Protein AF-A0A0A9G7S0-F1 (afdb_monomer_lite)

pLDDT: mean 84.04, std 16.43, range [51.22, 98.56]

Structure (mmCIF, N/CA/C/O backbone):
data_AF-A0A0A9G7S0-F1
#
_entry.id   AF-A0A0A9G7S0-F1
#
loop_
_atom_site.group_PDB
_atom_site.id
_atom_site.type_symbol
_atom_site.label_atom_id
_atom_site.label_alt_id
_atom_site.label_comp_id
_atom_site.label_asym_id
_atom_site.label_entity_id
_atom_site.label_seq_id
_atom_site.pdbx_PDB_ins_code
_atom_site.Cartn_x
_atom_site.Cartn_y
_atom_site.Cartn_z
_atom_site.occupancy
_atom_site.B_iso_or_equiv
_atom_site.auth_seq_id
_atom_site.auth_comp_id
_atom_site.auth_asym_id
_atom_site.auth_atom_id
_atom_site.pdbx_PDB_model_num
ATOM 1 N N . MET A 1 1 ? 6.801 -1.547 11.519 1.00 53.81 1 MET A N 1
ATOM 2 C CA . MET A 1 1 ? 5.421 -1.023 11.377 1.00 53.81 1 MET A CA 1
ATOM 3 C C . MET A 1 1 ? 5.096 0.059 12.398 1.00 53.81 1 MET A C 1
ATOM 5 O O . MET A 1 1 ? 4.641 1.121 11.995 1.00 53.81 1 MET A O 1
ATOM 9 N N . ASP A 1 2 ? 5.410 -0.153 13.678 1.00 58.47 2 ASP A N 1
ATOM 10 C CA . ASP A 1 2 ? 5.124 0.771 14.791 1.00 58.47 2 ASP A CA 1
ATOM 11 C C . ASP A 1 2 ? 5.448 2.256 14.506 1.00 58.47 2 ASP A C 1
ATOM 13 O O . ASP A 1 2 ? 4.591 3.129 14.594 1.00 58.47 2 ASP A O 1
ATOM 17 N N . LYS A 1 3 ? 6.657 2.547 14.015 1.00 61.75 3 LYS A N 1
ATOM 18 C CA . LYS A 1 3 ? 7.105 3.916 13.695 1.00 61.75 3 LYS A CA 1
ATOM 19 C C . LYS A 1 3 ? 6.312 4.617 12.578 1.00 61.75 3 LYS A C 1
ATOM 21 O O . LYS A 1 3 ? 6.195 5.836 12.594 1.00 61.75 3 LYS A O 1
ATOM 26 N N . TYR A 1 4 ? 5.800 3.866 11.606 1.00 60.00 4 TYR A N 1
ATOM 27 C CA . TYR A 1 4 ? 5.177 4.415 10.391 1.00 60.00 4 TYR A CA 1
ATOM 28 C C . TYR A 1 4 ? 3.649 4.326 10.401 1.00 60.00 4 TYR A C 1
ATOM 30 O O . TYR A 1 4 ? 2.998 5.001 9.611 1.00 60.00 4 TYR A O 1
ATOM 38 N N . ILE A 1 5 ? 3.086 3.506 11.290 1.00 63.53 5 ILE A N 1
ATOM 39 C CA . ILE A 1 5 ? 1.642 3.281 11.410 1.00 63.53 5 ILE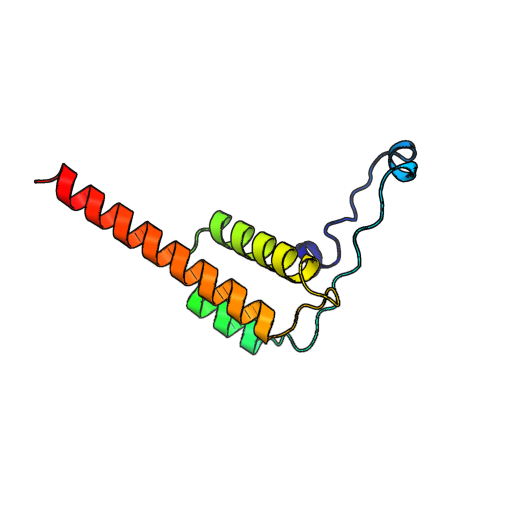 A CA 1
ATOM 40 C C . ILE A 1 5 ? 1.135 3.781 12.764 1.00 63.53 5 ILE A C 1
ATOM 42 O O . ILE A 1 5 ? 0.176 4.539 12.814 1.00 63.53 5 ILE A O 1
ATOM 46 N N . VAL A 1 6 ? 1.807 3.414 13.858 1.00 67.44 6 VAL A N 1
ATOM 47 C CA . VAL A 1 6 ? 1.336 3.688 15.226 1.00 67.44 6 VAL A CA 1
ATOM 48 C C . VAL A 1 6 ? 1.799 5.062 15.719 1.00 67.44 6 VAL A C 1
ATOM 50 O O . VAL A 1 6 ? 1.036 5.778 16.357 1.00 67.44 6 VAL A O 1
ATOM 53 N N . LYS A 1 7 ? 3.029 5.468 15.385 1.00 63.59 7 LYS A N 1
ATOM 54 C CA . LYS A 1 7 ? 3.662 6.709 15.880 1.00 63.59 7 LYS A CA 1
ATOM 55 C C . LYS A 1 7 ? 3.825 7.811 14.834 1.00 63.59 7 LYS A C 1
ATOM 57 O O . LYS A 1 7 ? 4.529 8.788 15.074 1.00 63.59 7 LYS A O 1
ATOM 62 N N . ALA A 1 8 ? 3.174 7.697 13.677 1.00 63.38 8 ALA A N 1
ATOM 63 C CA . ALA A 1 8 ? 3.338 8.664 12.586 1.00 63.38 8 ALA A CA 1
ATOM 64 C C . ALA A 1 8 ? 2.921 10.109 12.957 1.00 63.38 8 ALA A C 1
ATOM 66 O O . ALA A 1 8 ? 3.353 11.052 12.296 1.00 63.38 8 ALA A O 1
ATOM 67 N N . GLY A 1 9 ? 2.127 10.294 14.020 1.00 55.66 9 GLY A N 1
ATOM 68 C CA . GLY A 1 9 ? 1.705 11.602 14.537 1.00 55.66 9 GLY A CA 1
ATOM 69 C C . GLY A 1 9 ? 2.526 12.155 15.709 1.00 55.66 9 GLY A C 1
ATOM 70 O O . GLY A 1 9 ? 2.244 13.261 16.163 1.00 55.66 9 GLY A O 1
ATOM 71 N N . ASP A 1 10 ? 3.525 11.427 16.210 1.00 59.81 10 ASP A N 1
ATOM 72 C CA . ASP A 1 10 ? 4.197 11.737 17.481 1.00 59.81 10 ASP A CA 1
ATOM 73 C C . ASP A 1 10 ? 5.446 12.620 17.285 1.00 59.81 10 ASP A C 1
ATOM 75 O O . ASP A 1 10 ? 6.566 12.285 17.677 1.00 59.81 10 ASP A O 1
ATOM 79 N N . LYS A 1 11 ? 5.278 13.749 16.583 1.00 57.31 11 LYS A N 1
ATOM 80 C CA . LYS A 1 11 ? 6.325 14.773 16.463 1.00 57.31 11 LYS A CA 1
ATOM 81 C C . LYS A 1 11 ? 6.070 15.914 17.442 1.00 57.31 11 LYS A C 1
ATOM 83 O O . LYS A 1 11 ? 4.975 16.464 17.524 1.00 57.31 11 LYS A O 1
ATOM 88 N N . HIS A 1 12 ? 7.135 16.286 18.145 1.00 58.19 12 HIS A N 1
ATOM 89 C CA . HIS A 1 12 ? 7.227 17.405 19.076 1.00 58.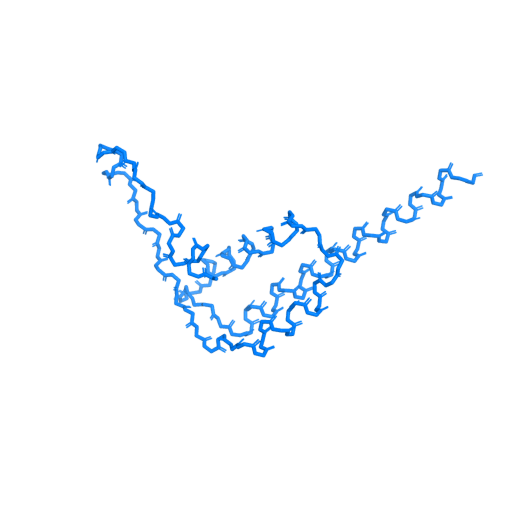19 12 HIS A CA 1
ATOM 90 C C . HIS A 1 12 ? 6.996 18.750 18.353 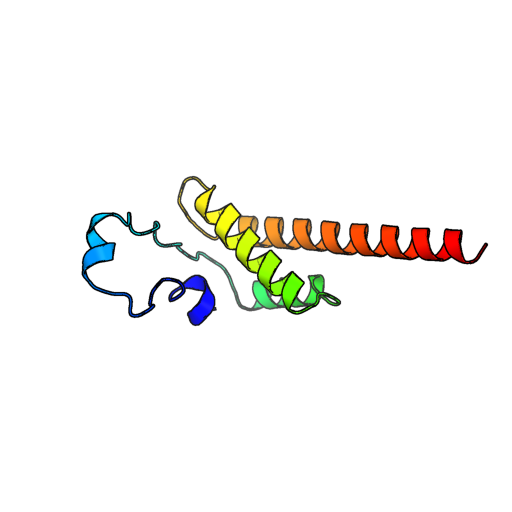1.00 58.19 12 HIS A C 1
ATOM 92 O O . HIS A 1 12 ? 7.941 19.426 17.948 1.00 58.19 12 HIS A O 1
ATOM 98 N N . GLU A 1 13 ? 5.731 19.131 18.160 1.00 53.84 13 GLU A N 1
ATOM 99 C CA . GLU A 1 13 ? 5.334 20.419 17.579 1.00 53.84 13 GLU A CA 1
ATOM 100 C C . GLU A 1 13 ? 4.719 21.368 18.622 1.00 53.84 13 GLU A C 1
ATOM 102 O O . GLU A 1 13 ? 4.082 20.964 19.606 1.00 53.84 13 GLU A O 1
ATOM 107 N N . LYS A 1 14 ? 4.968 22.664 18.389 1.00 59.91 14 LYS A N 1
ATOM 108 C CA . LYS A 1 14 ? 4.705 23.798 19.283 1.00 59.91 14 LYS A CA 1
ATOM 109 C C . LYS A 1 14 ? 3.230 23.852 19.721 1.00 59.91 14 LYS A C 1
ATOM 111 O O . LYS A 1 14 ? 2.318 23.756 18.906 1.00 59.91 14 LYS A O 1
ATOM 116 N N . SER A 1 15 ? 3.028 24.056 21.026 1.00 60.47 15 SER A N 1
ATOM 117 C CA . SER A 1 15 ? 1.767 23.912 21.781 1.00 60.47 15 SER A CA 1
ATOM 118 C C . SER A 1 15 ? 0.535 24.633 21.198 1.00 60.47 15 SER A C 1
ATOM 120 O O . SER A 1 15 ? -0.582 24.143 21.324 1.00 60.47 15 SER A O 1
ATOM 122 N N . TRP A 1 16 ? 0.715 25.759 20.506 1.00 66.12 16 TRP A N 1
ATOM 123 C CA . TRP A 1 16 ? -0.384 26.602 20.015 1.00 66.12 16 TRP A CA 1
ATOM 124 C C . TRP A 1 16 ? -1.079 26.076 18.743 1.00 66.12 16 TRP A C 1
ATOM 126 O O . TRP A 1 16 ? -2.244 26.380 18.513 1.00 66.12 16 TRP A O 1
ATOM 136 N N . LEU A 1 17 ? -0.421 25.215 17.955 1.00 60.53 17 LEU A N 1
ATOM 137 C CA . LEU A 1 17 ? -1.022 24.566 16.774 1.00 60.53 17 LEU A CA 1
ATOM 138 C C . LEU A 1 17 ? -1.967 23.401 17.138 1.00 60.53 17 LEU A C 1
ATOM 140 O O . LEU A 1 17 ? -2.575 22.795 16.254 1.00 60.53 17 LEU A O 1
ATOM 144 N N . ARG A 1 18 ? -2.099 23.059 18.430 1.00 57.84 18 ARG A N 1
ATOM 145 C CA . ARG A 1 18 ? -2.925 21.935 18.911 1.00 57.84 18 ARG A CA 1
ATOM 146 C C . ARG A 1 18 ? -4.426 22.233 18.936 1.00 57.84 18 ARG A C 1
ATOM 148 O O . ARG A 1 18 ? -5.203 21.287 18.966 1.00 57.84 18 ARG A O 1
ATOM 155 N N . LEU A 1 19 ? -4.839 23.504 18.895 1.00 60.03 19 LEU A N 1
ATOM 156 C CA . LEU A 1 19 ? -6.256 23.886 19.000 1.00 60.03 19 LEU A CA 1
ATOM 157 C C . LEU A 1 19 ? -7.065 23.667 17.706 1.00 60.03 19 LEU A C 1
ATOM 159 O O . LEU A 1 19 ? -8.286 23.614 17.761 1.00 60.03 19 LEU A O 1
ATOM 163 N N . PHE A 1 20 ? -6.397 23.502 16.558 1.00 59.16 20 PHE A N 1
ATOM 164 C CA . PHE A 1 20 ? -7.039 23.358 15.240 1.00 59.16 20 PHE A CA 1
ATOM 165 C C . PHE A 1 20 ? -6.827 21.983 14.586 1.00 59.16 20 PHE A C 1
ATOM 167 O O . PHE A 1 20 ? -7.180 21.790 13.425 1.00 59.16 20 PHE A O 1
ATOM 174 N N . ARG A 1 21 ? -6.246 21.004 15.295 1.00 54.91 21 ARG A N 1
ATOM 175 C CA . ARG A 1 21 ? -5.986 19.667 14.734 1.00 54.91 21 ARG A CA 1
ATOM 176 C C . ARG A 1 21 ? -6.948 18.648 15.319 1.00 54.91 21 ARG A C 1
ATOM 178 O O . ARG A 1 21 ? -6.760 18.167 16.435 1.00 54.91 21 ARG A O 1
ATOM 185 N N . HIS A 1 22 ? -7.942 18.277 14.518 1.00 59.88 22 HIS A N 1
ATOM 186 C CA . HIS A 1 22 ? -8.684 17.042 14.725 1.00 59.88 22 HIS A CA 1
ATOM 187 C C . HIS A 1 22 ? -7.663 15.895 14.748 1.00 59.88 22 HIS A C 1
ATOM 189 O O . HIS A 1 22 ? -6.897 15.726 13.795 1.00 59.88 22 HIS A O 1
ATOM 195 N N . LYS A 1 23 ? -7.573 15.154 15.858 1.00 61.12 23 LYS A N 1
ATOM 196 C CA . LYS A 1 23 ? -6.704 13.973 15.908 1.00 61.12 23 LYS A CA 1
ATOM 197 C C . LYS A 1 23 ? -7.217 12.995 14.842 1.00 61.12 23 LYS A C 1
ATOM 199 O O . LYS A 1 23 ? -8.420 12.721 14.850 1.00 61.12 23 LYS A O 1
ATOM 204 N N . PRO A 1 24 ? -6.368 12.514 13.916 1.00 67.62 24 PRO A N 1
ATOM 205 C CA . PRO A 1 24 ? -6.805 11.509 12.958 1.00 67.62 24 PRO A CA 1
ATOM 206 C C . PRO A 1 24 ? -7.275 10.270 13.725 1.00 67.62 24 PRO A C 1
ATOM 208 O O . PRO A 1 24 ? -6.690 9.922 14.756 1.00 67.62 24 PRO A O 1
ATOM 211 N N . GLN A 1 25 ? -8.359 9.649 13.254 1.00 77.69 25 GLN A N 1
ATOM 212 C CA . GLN A 1 25 ? -8.899 8.440 13.870 1.00 77.69 25 GLN A CA 1
ATOM 213 C C . GLN A 1 25 ? -7.802 7.374 13.938 1.00 77.69 25 GLN A C 1
ATOM 215 O O . GLN A 1 25 ? -7.030 7.191 12.998 1.00 77.69 25 GLN A O 1
ATOM 220 N N . LYS A 1 26 ? -7.676 6.705 15.083 1.00 84.69 26 LYS A N 1
ATOM 221 C CA . LYS A 1 26 ? -6.653 5.677 15.253 1.00 84.69 26 LYS A CA 1
ATOM 222 C C . LYS A 1 26 ? -6.973 4.509 14.317 1.00 84.69 26 LYS A C 1
ATOM 224 O O . LYS A 1 26 ? -8.080 3.989 14.362 1.00 84.69 26 LYS A O 1
ATOM 229 N N . ILE A 1 27 ? -5.994 4.101 13.513 1.00 88.12 27 ILE A N 1
ATOM 230 C CA . ILE A 1 27 ? -6.102 2.900 12.681 1.00 88.12 27 ILE A CA 1
ATOM 231 C C . ILE A 1 27 ? -6.034 1.669 13.583 1.00 88.12 27 ILE A C 1
ATOM 233 O O . ILE A 1 27 ? -5.052 1.482 14.311 1.00 88.12 27 ILE A O 1
ATOM 237 N N . GLU A 1 28 ? -7.049 0.817 13.505 1.00 90.25 28 GLU A N 1
ATOM 238 C CA . GLU A 1 28 ? -7.024 -0.500 14.133 1.00 90.25 28 GLU A CA 1
ATOM 239 C C . GLU A 1 28 ? -6.485 -1.536 13.150 1.00 90.25 28 GLU A C 1
ATOM 241 O O . GLU A 1 28 ? -6.980 -1.671 12.035 1.00 90.25 28 GLU A O 1
ATOM 246 N N . VAL A 1 29 ? -5.454 -2.282 13.546 1.00 91.12 29 VAL A N 1
ATOM 247 C CA . VAL A 1 29 ? -4.897 -3.361 12.722 1.00 91.12 29 VAL A CA 1
ATOM 248 C C . VAL A 1 29 ? -5.486 -4.680 13.196 1.00 91.12 29 VAL A C 1
ATOM 250 O O . VAL A 1 29 ? -5.266 -5.069 14.343 1.00 91.12 29 VAL A O 1
ATOM 253 N N . LYS A 1 30 ? -6.214 -5.380 12.322 1.00 92.06 30 LYS A N 1
ATOM 254 C CA . LYS A 1 30 ? -6.886 -6.640 12.659 1.00 92.06 30 LYS A CA 1
ATOM 255 C C . LYS A 1 30 ? -6.426 -7.756 11.735 1.00 92.06 30 LYS A C 1
ATOM 257 O O . LYS A 1 30 ? -6.531 -7.651 10.521 1.00 92.06 30 LYS A O 1
ATOM 262 N N . GLY A 1 31 ? -5.914 -8.841 12.315 1.00 87.75 31 GLY A N 1
ATOM 263 C CA . GLY A 1 31 ? -5.589 -10.068 11.576 1.00 87.75 31 GLY A CA 1
ATOM 264 C C . GLY A 1 31 ? -4.427 -9.965 10.580 1.00 87.75 31 GLY A C 1
ATOM 265 O O . GLY A 1 31 ? -4.234 -10.890 9.796 1.00 87.75 31 GLY A O 1
ATOM 266 N N . VAL A 1 32 ? -3.649 -8.878 10.583 1.00 92.31 32 VAL A N 1
ATOM 267 C CA . VAL A 1 32 ? -2.428 -8.765 9.770 1.00 92.31 32 VAL A CA 1
ATOM 268 C C . VAL A 1 32 ? -1.334 -9.617 10.412 1.00 92.31 32 VAL A C 1
ATOM 270 O O . VAL A 1 32 ? -0.837 -9.284 11.486 1.00 92.31 32 VAL A O 1
ATOM 273 N N . THR A 1 33 ? -0.987 -10.729 9.765 1.00 95.31 33 THR A N 1
ATOM 274 C CA . THR A 1 33 ? 0.013 -11.695 10.243 1.00 95.31 33 THR A CA 1
ATOM 275 C C . THR A 1 33 ? 1.370 -11.502 9.566 1.00 95.31 33 THR A C 1
ATOM 277 O O . THR A 1 33 ? 1.472 -10.890 8.503 1.00 95.31 33 THR A O 1
ATOM 280 N N . GLU A 1 34 ? 2.423 -12.079 10.146 1.00 95.12 34 GLU A N 1
ATOM 281 C CA . GLU A 1 34 ? 3.757 -12.109 9.528 1.00 95.12 34 GLU A CA 1
ATOM 282 C C . GLU A 1 34 ? 3.751 -12.790 8.152 1.00 95.12 34 GLU A C 1
ATOM 284 O O . GLU A 1 34 ? 4.412 -12.323 7.227 1.00 95.12 34 GLU A O 1
ATOM 289 N N . ASP A 1 35 ? 2.957 -13.848 7.977 1.00 97.19 35 ASP A N 1
ATOM 290 C CA . ASP A 1 35 ? 2.837 -14.534 6.687 1.00 97.19 35 ASP A CA 1
ATOM 291 C C . ASP A 1 35 ? 2.216 -13.635 5.617 1.00 97.19 35 ASP A C 1
ATOM 293 O O . ASP A 1 35 ? 2.675 -13.624 4.476 1.00 97.19 35 ASP A O 1
ATOM 297 N N . LEU A 1 36 ? 1.232 -12.813 5.991 1.00 96.50 36 LEU A N 1
ATOM 298 C CA . LEU A 1 36 ? 0.648 -11.822 5.092 1.00 96.50 36 LEU A CA 1
ATOM 299 C C . LEU A 1 36 ? 1.674 -10.752 4.685 1.00 96.50 36 LEU A C 1
ATOM 301 O O . LEU A 1 36 ? 1.714 -10.324 3.531 1.00 96.50 36 LEU A O 1
ATOM 305 N N . ILE A 1 37 ? 2.530 -10.329 5.618 1.00 96.62 37 ILE A N 1
ATOM 306 C CA . ILE A 1 37 ? 3.611 -9.377 5.333 1.00 96.62 37 ILE A CA 1
ATOM 307 C C . ILE A 1 37 ? 4.644 -10.008 4.390 1.00 96.62 37 ILE A C 1
ATOM 309 O O . ILE A 1 37 ? 5.090 -9.353 3.447 1.00 96.62 37 ILE A O 1
ATOM 313 N N . ARG A 1 38 ? 5.000 -11.282 4.599 1.00 97.88 38 ARG A N 1
ATOM 314 C CA . ARG A 1 38 ? 5.906 -12.033 3.712 1.00 97.88 38 ARG A CA 1
ATOM 315 C C . ARG A 1 38 ? 5.321 -12.212 2.312 1.00 97.88 38 ARG A C 1
ATOM 317 O O . ARG A 1 38 ? 6.046 -12.021 1.337 1.00 97.88 38 ARG A O 1
ATOM 324 N N . GLU A 1 39 ? 4.026 -12.512 2.207 1.00 97.81 39 GLU A N 1
ATOM 325 C CA . GLU A 1 39 ? 3.295 -12.580 0.933 1.00 97.81 39 GLU A CA 1
ATOM 326 C C . GLU A 1 39 ? 3.413 -11.251 0.169 1.00 97.81 39 GLU A C 1
ATOM 328 O O . GLU A 1 39 ? 3.818 -11.229 -0.995 1.00 97.81 39 GLU A O 1
ATOM 333 N N . ALA A 1 40 ? 3.132 -10.129 0.839 1.00 97.75 40 ALA A N 1
ATOM 334 C CA . ALA A 1 40 ? 3.247 -8.806 0.236 1.00 97.75 40 ALA A CA 1
ATOM 335 C C . ALA A 1 40 ? 4.689 -8.485 -0.184 1.00 97.75 40 ALA A C 1
ATOM 337 O O . ALA A 1 40 ? 4.906 -8.006 -1.294 1.00 97.75 40 ALA A O 1
ATOM 338 N N . ALA A 1 41 ? 5.679 -8.809 0.653 1.00 97.75 41 ALA A N 1
ATOM 339 C CA . ALA A 1 41 ? 7.088 -8.590 0.335 1.00 97.75 41 ALA A CA 1
ATOM 340 C C . ALA A 1 41 ? 7.537 -9.368 -0.914 1.00 97.75 41 ALA A C 1
ATOM 342 O O . ALA A 1 41 ? 8.289 -8.835 -1.73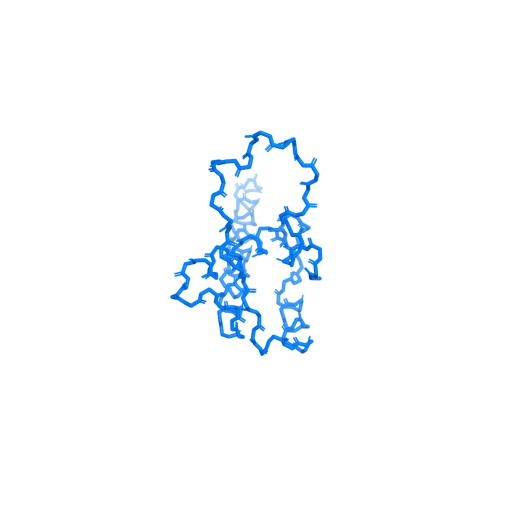4 1.00 97.75 41 ALA A O 1
ATOM 343 N N . ALA A 1 42 ? 7.055 -10.603 -1.090 1.00 98.19 42 ALA A N 1
ATOM 344 C CA . ALA A 1 42 ? 7.298 -11.388 -2.297 1.00 98.19 42 ALA A CA 1
ATOM 345 C C . ALA A 1 42 ? 6.652 -10.748 -3.540 1.00 98.19 42 ALA A C 1
ATOM 347 O O . ALA A 1 42 ? 7.295 -10.652 -4.586 1.00 98.19 42 ALA A O 1
ATOM 348 N N . LYS A 1 43 ? 5.414 -10.249 -3.429 1.00 97.94 43 LYS A N 1
ATOM 349 C CA . LYS A 1 43 ? 4.704 -9.590 -4.541 1.00 97.94 43 LYS A CA 1
ATOM 350 C C . LYS A 1 43 ? 5.335 -8.257 -4.956 1.00 97.94 43 LYS A C 1
ATOM 352 O O . LYS A 1 43 ? 5.291 -7.897 -6.130 1.00 97.94 43 LYS A O 1
ATOM 357 N N . THR A 1 44 ? 5.938 -7.528 -4.018 1.00 97.75 44 THR A N 1
ATOM 358 C CA . THR A 1 44 ? 6.556 -6.214 -4.266 1.00 97.75 44 THR A CA 1
ATOM 359 C C . THR A 1 44 ? 8.035 -6.290 -4.659 1.00 97.75 44 THR A C 1
ATOM 361 O O . THR A 1 44 ? 8.740 -5.282 -4.603 1.00 97.75 44 THR A O 1
ATOM 364 N N . GLN A 1 45 ? 8.546 -7.464 -5.040 1.00 96.19 45 GLN A N 1
ATOM 365 C CA . GLN A 1 45 ? 9.912 -7.585 -5.557 1.00 96.19 45 GLN A CA 1
ATOM 366 C C . GLN A 1 45 ? 10.123 -6.665 -6.771 1.00 96.19 45 GLN A C 1
ATOM 368 O O . GLN A 1 45 ? 9.296 -6.601 -7.679 1.00 96.19 45 GLN A O 1
ATOM 373 N N . GLY A 1 46 ? 11.237 -5.928 -6.773 1.00 95.06 46 GLY A N 1
ATOM 374 C CA . GLY A 1 46 ? 11.534 -4.911 -7.789 1.00 95.06 46 GLY A CA 1
ATOM 375 C C . GLY A 1 46 ? 10.990 -3.509 -7.488 1.00 95.06 46 GLY A C 1
ATOM 376 O O . GLY A 1 46 ? 11.285 -2.580 -8.237 1.00 95.06 46 GLY A O 1
ATOM 377 N N . PHE A 1 47 ? 10.252 -3.315 -6.390 1.00 97.81 47 PHE A N 1
ATOM 378 C CA . PHE A 1 47 ? 9.877 -1.977 -5.937 1.00 97.81 47 PHE A CA 1
ATOM 379 C C . PHE A 1 47 ? 11.094 -1.237 -5.368 1.00 97.81 47 PHE A C 1
ATOM 381 O O . PHE A 1 47 ? 11.848 -1.762 -4.551 1.00 97.81 47 PHE A O 1
ATOM 388 N N . SER A 1 48 ? 11.235 0.035 -5.726 1.00 95.81 48 SER A N 1
ATOM 389 C CA . SER A 1 48 ? 12.129 0.970 -5.047 1.00 95.81 48 SER A CA 1
ATOM 390 C C . SER A 1 48 ? 11.600 1.351 -3.659 1.00 95.81 48 SER A C 1
ATOM 392 O O . SER A 1 48 ? 10.400 1.291 -3.380 1.00 95.81 48 SER A O 1
ATOM 394 N N . GLY A 1 49 ? 12.475 1.877 -2.796 1.00 95.75 49 GLY A N 1
ATOM 395 C CA . GLY A 1 49 ? 12.061 2.394 -1.484 1.00 95.75 49 GLY A CA 1
ATOM 396 C C . GLY A 1 49 ? 10.974 3.479 -1.566 1.00 95.75 49 GLY A C 1
ATOM 397 O O . GLY A 1 49 ? 10.105 3.558 -0.699 1.00 95.75 49 GLY A O 1
ATOM 398 N N . ARG A 1 50 ? 10.958 4.280 -2.643 1.00 95.69 50 ARG A N 1
ATOM 399 C CA . ARG A 1 50 ? 9.895 5.272 -2.887 1.00 95.69 50 ARG A CA 1
ATOM 400 C C . ARG A 1 50 ? 8.557 4.609 -3.207 1.00 95.69 50 ARG A C 1
ATOM 402 O O . ARG A 1 50 ? 7.518 5.123 -2.806 1.00 95.69 50 ARG A O 1
ATOM 409 N N . GLU A 1 51 ? 8.565 3.491 -3.921 1.00 96.56 51 GLU A N 1
ATOM 410 C CA . GLU A 1 51 ? 7.349 2.735 -4.230 1.00 96.56 51 GLU A CA 1
ATOM 411 C C . GLU A 1 51 ? 6.800 2.029 -2.994 1.00 96.56 51 GLU A C 1
ATOM 413 O O . GLU A 1 51 ? 5.595 2.076 -2.774 1.00 96.56 51 GLU A O 1
ATOM 418 N N . ILE A 1 52 ? 7.667 1.499 -2.128 1.00 97.81 52 ILE A N 1
ATOM 419 C CA . ILE A 1 52 ? 7.253 0.982 -0.817 1.00 97.81 52 ILE A CA 1
ATOM 420 C C . ILE A 1 52 ? 6.622 2.092 0.039 1.00 97.81 52 ILE A C 1
ATOM 422 O O . ILE A 1 52 ? 5.572 1.887 0.646 1.00 97.81 52 ILE A O 1
ATOM 426 N N . ALA A 1 53 ? 7.194 3.301 0.050 1.00 96.56 53 ALA A N 1
ATOM 427 C CA . ALA A 1 53 ? 6.595 4.430 0.765 1.00 96.56 53 ALA A CA 1
ATOM 428 C C . ALA A 1 53 ? 5.212 4.814 0.202 1.00 96.56 53 ALA A C 1
ATOM 430 O O . ALA A 1 53 ? 4.278 5.052 0.968 1.00 96.56 53 ALA A O 1
ATOM 431 N N . LYS A 1 54 ? 5.059 4.830 -1.130 1.00 97.25 54 LYS A N 1
ATOM 432 C CA . LYS A 1 54 ? 3.765 5.079 -1.789 1.00 97.25 54 LYS A CA 1
ATOM 433 C C . LYS A 1 54 ? 2.745 3.981 -1.492 1.00 97.25 54 LYS A C 1
ATOM 435 O O . LYS A 1 54 ? 1.586 4.304 -1.262 1.00 97.25 54 LYS A O 1
ATOM 440 N N . LEU A 1 55 ? 3.168 2.718 -1.455 1.00 98.06 55 LEU A N 1
ATOM 441 C CA . LEU A 1 55 ? 2.323 1.600 -1.044 1.00 98.06 55 LEU A CA 1
ATOM 442 C C . LEU A 1 55 ? 1.772 1.831 0.367 1.00 98.06 55 LEU A C 1
ATOM 444 O O . LEU A 1 55 ? 0.561 1.786 0.558 1.00 98.06 55 LEU A O 1
ATOM 448 N N . MET A 1 56 ? 2.630 2.162 1.336 1.00 97.25 56 MET A N 1
ATOM 449 C CA . MET A 1 56 ? 2.189 2.405 2.715 1.00 97.25 56 MET A CA 1
ATOM 450 C C . MET A 1 56 ? 1.248 3.608 2.840 1.00 97.25 56 MET A C 1
ATOM 452 O O . MET A 1 56 ? 0.285 3.549 3.603 1.00 97.25 56 MET A O 1
ATOM 456 N N . ALA A 1 57 ? 1.483 4.675 2.070 1.00 96.38 57 ALA A N 1
ATOM 457 C CA . ALA A 1 57 ? 0.564 5.809 2.008 1.00 96.38 57 ALA A CA 1
ATOM 458 C C . ALA A 1 57 ? -0.807 5.401 1.438 1.00 96.38 57 ALA A C 1
ATOM 460 O O . ALA A 1 57 ? -1.839 5.824 1.953 1.00 96.38 57 ALA A O 1
ATOM 461 N N . SER A 1 58 ? -0.836 4.536 0.420 1.00 97.56 58 SER A N 1
ATOM 462 C CA . SER A 1 58 ? -2.086 3.989 -0.118 1.00 97.56 58 SER A CA 1
ATOM 463 C C . SER A 1 58 ? -2.804 3.065 0.861 1.00 97.56 58 SER A C 1
ATOM 465 O O . SER A 1 58 ? -4.025 3.124 0.928 1.00 97.56 58 SER A O 1
ATOM 467 N N . VAL A 1 59 ? -2.081 2.285 1.673 1.00 97.38 59 VAL A N 1
ATOM 468 C CA . VAL A 1 59 ? -2.691 1.492 2.755 1.00 97.38 59 VAL A CA 1
ATOM 469 C C . VAL A 1 59 ? -3.375 2.415 3.762 1.00 97.38 59 VAL A C 1
ATOM 471 O O . VAL A 1 59 ? -4.531 2.195 4.106 1.00 97.38 59 VAL A O 1
ATOM 474 N N . GLN A 1 60 ? -2.705 3.488 4.195 1.00 95.62 60 GLN A N 1
ATOM 475 C CA . GLN A 1 60 ? -3.310 4.472 5.100 1.00 95.62 60 GLN A CA 1
ATOM 476 C C . GLN A 1 60 ? -4.547 5.133 4.483 1.00 95.62 60 GLN A C 1
ATOM 478 O O . GLN A 1 60 ? -5.571 5.242 5.152 1.00 95.62 60 GLN A O 1
ATOM 483 N N . ALA A 1 61 ? -4.473 5.538 3.213 1.00 95.12 61 ALA A N 1
ATOM 484 C CA . ALA A 1 61 ? -5.602 6.140 2.511 1.00 95.12 61 ALA A CA 1
ATOM 485 C C . ALA A 1 61 ? -6.802 5.184 2.418 1.00 95.12 61 ALA A C 1
ATOM 487 O O . ALA A 1 61 ? -7.928 5.597 2.683 1.00 95.12 61 ALA A O 1
ATOM 488 N N . ALA A 1 62 ? -6.562 3.907 2.109 1.00 95.81 62 ALA A N 1
ATOM 489 C CA . ALA A 1 62 ? -7.606 2.890 2.042 1.00 95.81 62 ALA A CA 1
ATOM 490 C C . ALA A 1 62 ? -8.273 2.662 3.406 1.00 95.81 62 ALA A C 1
ATOM 492 O O . ALA A 1 62 ? -9.494 2.569 3.489 1.00 95.81 62 ALA A O 1
ATOM 493 N N . VAL A 1 63 ? -7.489 2.640 4.489 1.00 95.19 63 VAL A N 1
ATOM 494 C CA . VAL A 1 63 ? -8.028 2.498 5.847 1.00 95.19 63 VAL A CA 1
ATOM 495 C C . VAL A 1 63 ? -8.889 3.697 6.233 1.00 95.19 63 VAL A C 1
ATOM 497 O O . VAL A 1 63 ? -10.008 3.501 6.693 1.00 95.19 63 VAL A O 1
ATOM 500 N N . TYR A 1 64 ? -8.421 4.929 6.018 1.00 93.25 64 TYR A N 1
ATOM 501 C CA . TYR A 1 64 ? -9.220 6.123 6.331 1.00 93.25 64 TYR A CA 1
ATOM 502 C C . TYR A 1 64 ? -10.455 6.280 5.436 1.00 93.25 64 TYR A C 1
ATOM 504 O O . TYR A 1 64 ? -11.411 6.937 5.835 1.00 93.25 64 TYR A O 1
ATOM 512 N N . GLY A 1 65 ? -10.442 5.691 4.237 1.00 90.56 65 GLY A N 1
ATOM 513 C CA . GLY A 1 65 ? -11.615 5.601 3.368 1.00 90.56 65 GLY A CA 1
ATOM 514 C C . GLY A 1 65 ? -12.585 4.478 3.750 1.00 90.56 65 GLY A C 1
ATOM 515 O O . GLY A 1 65 ? -13.700 4.441 3.232 1.00 90.56 65 GLY A O 1
ATOM 516 N N . SER A 1 66 ? -12.184 3.560 4.634 1.00 90.06 66 SER A N 1
ATOM 517 C CA . SER A 1 66 ? -13.043 2.476 5.110 1.00 90.06 66 SER A CA 1
ATOM 518 C C . SER A 1 66 ? -13.997 2.959 6.202 1.00 90.06 66 SER A C 1
ATOM 520 O O . SER A 1 66 ? -13.700 3.896 6.943 1.00 90.06 66 SER A O 1
ATOM 522 N N . LYS A 1 67 ? -15.143 2.284 6.330 1.00 87.69 67 LYS A N 1
ATOM 523 C CA . LYS A 1 67 ? -16.196 2.643 7.290 1.00 87.69 67 LYS A CA 1
ATOM 524 C C . LYS A 1 67 ? -15.706 2.659 8.742 1.00 87.69 67 LYS A C 1
ATOM 526 O O . LYS A 1 67 ? -16.058 3.564 9.491 1.00 87.69 67 LYS A O 1
ATOM 531 N N . ASP A 1 68 ? -14.892 1.674 9.109 1.00 89.25 68 ASP A N 1
ATOM 532 C CA . ASP A 1 68 ? -14.534 1.410 10.505 1.00 89.25 68 ASP A CA 1
ATOM 533 C C . ASP A 1 68 ? -13.090 1.842 10.847 1.00 89.25 68 ASP A C 1
ATOM 535 O O . ASP A 1 68 ? -12.660 1.726 11.990 1.00 89.25 68 ASP A O 1
ATOM 539 N N . CYS A 1 69 ? -12.334 2.397 9.885 1.00 91.50 69 CYS A N 1
ATOM 540 C CA . CYS A 1 69 ? -10.902 2.716 10.035 1.00 91.50 69 CYS A CA 1
ATOM 541 C C . CYS A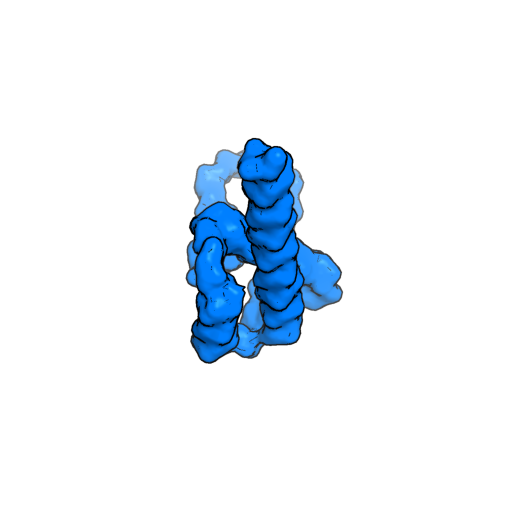 1 69 ? -10.047 1.506 10.461 1.00 91.50 69 CYS A C 1
ATOM 543 O O . CYS A 1 69 ? -9.113 1.615 11.265 1.00 91.50 69 CYS A O 1
ATOM 545 N N . GLU A 1 70 ? -10.338 0.349 9.865 1.00 93.56 70 GLU A N 1
ATOM 546 C CA . GLU A 1 70 ? -9.693 -0.922 10.184 1.00 93.56 70 GLU A CA 1
ATOM 547 C C . GLU A 1 70 ? -8.835 -1.425 9.022 1.00 93.56 70 GLU A C 1
ATOM 549 O O . GLU A 1 70 ? -9.291 -1.563 7.885 1.00 93.56 70 GLU A O 1
ATOM 554 N N . LEU A 1 71 ? -7.582 -1.768 9.317 1.00 95.75 71 LEU A N 1
ATOM 555 C CA . LEU A 1 71 ? -6.731 -2.511 8.400 1.00 95.75 71 LEU A CA 1
ATOM 556 C C . LEU A 1 71 ? -6.996 -4.005 8.571 1.00 95.75 71 LEU A C 1
ATOM 558 O O . LEU A 1 71 ? -6.421 -4.653 9.450 1.00 95.75 71 LEU A O 1
ATOM 562 N N . THR A 1 72 ? -7.857 -4.537 7.709 1.00 96.81 72 THR A N 1
ATOM 563 C CA . THR A 1 72 ? -8.113 -5.976 7.593 1.00 96.81 72 THR A CA 1
ATOM 564 C C . THR A 1 72 ? -7.138 -6.632 6.605 1.00 96.81 72 THR A C 1
ATOM 566 O O . THR A 1 72 ? -6.555 -5.946 5.756 1.00 96.81 72 THR A O 1
ATOM 569 N N . PRO A 1 73 ? -6.973 -7.969 6.636 1.00 97.38 73 PRO A N 1
ATOM 570 C CA . PRO A 1 73 ? -6.110 -8.671 5.686 1.00 97.38 73 PRO A CA 1
ATOM 571 C C . PRO A 1 73 ? -6.571 -8.504 4.238 1.00 97.38 73 PRO A C 1
ATOM 573 O O . PRO A 1 73 ? -5.742 -8.407 3.338 1.00 97.38 73 PRO A O 1
ATOM 576 N N . GLY A 1 74 ? -7.890 -8.451 4.020 1.00 97.31 74 GLY A N 1
ATOM 577 C CA . GLY A 1 74 ? -8.484 -8.233 2.702 1.00 97.31 74 GLY A CA 1
ATOM 578 C C . GLY A 1 74 ? -8.112 -6.866 2.137 1.00 97.31 74 GLY A C 1
ATOM 579 O O . GLY A 1 74 ? -7.547 -6.799 1.050 1.00 97.31 74 GLY A O 1
ATOM 580 N N . LEU A 1 75 ? -8.322 -5.801 2.920 1.00 97.38 75 LEU A N 1
ATOM 581 C CA . LEU A 1 75 ? -7.982 -4.436 2.512 1.00 97.38 75 LEU A CA 1
ATOM 582 C C . LEU A 1 75 ? -6.477 -4.283 2.246 1.00 97.38 75 LEU A C 1
ATOM 584 O O . LEU A 1 75 ? -6.068 -3.640 1.283 1.00 97.38 75 LEU A O 1
ATOM 588 N N . PHE A 1 76 ? -5.636 -4.909 3.076 1.00 98.06 76 PHE A N 1
ATOM 589 C CA . PHE A 1 76 ? -4.191 -4.903 2.857 1.00 98.06 76 PHE A CA 1
ATOM 590 C C . PHE A 1 76 ? -3.803 -5.591 1.540 1.00 98.06 76 PHE A C 1
ATOM 592 O O . PHE A 1 76 ? -3.038 -5.014 0.765 1.00 98.06 76 PHE A O 1
ATOM 599 N N . ARG A 1 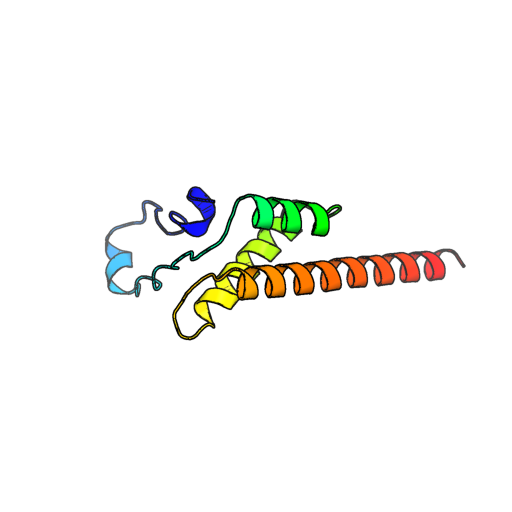77 ? -4.342 -6.789 1.260 1.00 98.31 77 ARG A N 1
ATOM 600 C CA . ARG A 1 77 ? -4.086 -7.507 -0.003 1.00 98.31 77 ARG A CA 1
ATOM 601 C C . ARG A 1 77 ? -4.537 -6.708 -1.214 1.00 98.31 77 ARG A C 1
ATOM 603 O O . ARG A 1 77 ? -3.767 -6.587 -2.156 1.00 98.31 77 ARG A O 1
ATOM 610 N N . GLU A 1 78 ? -5.732 -6.129 -1.161 1.00 98.19 78 GLU A N 1
ATOM 611 C CA . GLU A 1 78 ? -6.282 -5.328 -2.254 1.00 98.19 78 GLU A CA 1
ATOM 612 C C . GLU A 1 78 ? -5.344 -4.175 -2.632 1.00 98.19 78 GLU A C 1
ATOM 614 O O . GLU A 1 78 ? -4.985 -4.009 -3.799 1.00 98.19 78 GLU A O 1
ATOM 619 N N . VAL A 1 79 ? -4.867 -3.420 -1.638 1.00 98.31 79 VAL A N 1
ATOM 620 C CA . VAL A 1 79 ? -3.942 -2.307 -1.878 1.00 98.31 79 VAL A CA 1
ATOM 621 C C . VAL A 1 79 ? -2.595 -2.795 -2.423 1.00 98.31 79 VAL A C 1
ATOM 623 O O . VAL A 1 79 ? -2.035 -2.163 -3.323 1.00 98.31 79 VAL A O 1
ATOM 626 N N . VAL A 1 80 ? -2.063 -3.906 -1.898 1.00 98.50 80 VAL A N 1
ATOM 627 C CA . VAL A 1 80 ? -0.816 -4.512 -2.396 1.00 98.50 80 VAL A CA 1
ATOM 628 C C . VAL A 1 80 ? -0.970 -4.929 -3.855 1.00 98.50 80 VAL A C 1
ATOM 630 O O . VAL A 1 80 ? -0.162 -4.519 -4.688 1.00 98.50 80 VAL A O 1
ATOM 633 N N . ASP A 1 81 ? -2.017 -5.683 -4.179 1.00 98.56 81 ASP A N 1
ATOM 634 C CA . ASP A 1 81 ? -2.266 -6.200 -5.524 1.00 98.56 81 ASP A CA 1
ATOM 635 C C . ASP A 1 81 ? -2.471 -5.051 -6.524 1.00 98.56 81 ASP A C 1
ATOM 637 O O . ASP A 1 81 ? -1.866 -5.048 -7.601 1.00 98.56 81 ASP A O 1
ATOM 641 N N . TYR A 1 82 ? -3.211 -4.009 -6.132 1.00 98.31 82 TYR A N 1
ATOM 642 C CA . TYR A 1 82 ? -3.384 -2.799 -6.935 1.00 98.31 82 TYR A CA 1
ATOM 643 C C . TYR A 1 82 ? -2.043 -2.104 -7.235 1.00 98.31 82 TYR A C 1
ATOM 645 O O . TYR A 1 82 ? -1.744 -1.773 -8.386 1.00 98.31 82 TYR A O 1
ATOM 653 N N . LYS A 1 83 ? -1.174 -1.920 -6.230 1.00 97.94 83 LYS A N 1
ATOM 654 C CA . LYS A 1 83 ? 0.139 -1.280 -6.434 1.00 97.94 83 LYS A CA 1
ATOM 655 C C . LYS A 1 83 ? 1.118 -2.130 -7.229 1.00 97.94 83 LYS A C 1
ATOM 657 O O . LYS A 1 83 ? 1.932 -1.573 -7.970 1.00 97.94 83 LYS A O 1
ATOM 662 N N . VAL A 1 84 ? 1.044 -3.451 -7.109 1.00 98.25 84 VAL A N 1
ATOM 663 C CA . VAL A 1 84 ? 1.836 -4.382 -7.923 1.00 98.25 84 VAL A CA 1
ATOM 664 C C . VAL A 1 84 ? 1.428 -4.280 -9.389 1.00 98.25 84 VAL A C 1
ATOM 666 O O . VAL A 1 84 ? 2.304 -4.144 -10.246 1.00 98.25 84 VAL A O 1
ATOM 669 N N . ALA A 1 85 ? 0.126 -4.235 -9.681 1.00 97.31 85 ALA A N 1
ATOM 670 C CA . ALA A 1 85 ? -0.369 -4.013 -11.036 1.00 97.31 85 ALA A CA 1
ATOM 671 C C . ALA A 1 85 ? 0.100 -2.661 -11.609 1.00 97.31 85 ALA A C 1
ATOM 673 O O . ALA A 1 85 ? 0.619 -2.616 -12.726 1.00 97.31 85 ALA A O 1
ATOM 674 N N . GLU A 1 86 ? 0.021 -1.570 -10.835 1.00 96.19 86 GLU A N 1
ATOM 675 C CA . GLU A 1 86 ? 0.535 -0.253 -11.253 1.00 96.19 86 GLU A CA 1
ATOM 676 C C . GLU A 1 86 ? 2.046 -0.273 -11.552 1.00 96.19 86 GLU A C 1
ATOM 678 O O . GLU A 1 86 ? 2.500 0.325 -12.533 1.00 96.19 86 GLU A O 1
ATOM 683 N N . HIS A 1 87 ? 2.843 -0.948 -10.715 1.00 95.44 87 HIS A N 1
ATOM 684 C CA . HIS A 1 87 ? 4.285 -1.092 -10.928 1.00 95.44 87 HIS A CA 1
ATOM 685 C C . HIS A 1 87 ? 4.588 -1.864 -12.216 1.00 95.44 87 HIS A C 1
ATOM 687 O O . HIS A 1 87 ? 5.396 -1.413 -13.031 1.00 95.44 87 HIS A O 1
ATOM 693 N N . GLN A 1 88 ? 3.914 -2.996 -12.434 1.00 95.06 88 GLN A N 1
ATOM 694 C CA . GLN A 1 88 ? 4.081 -3.798 -13.646 1.00 95.06 88 GLN A CA 1
ATOM 695 C C . GLN A 1 88 ? 3.682 -3.016 -14.899 1.00 95.06 88 GLN A C 1
ATOM 697 O O . GLN A 1 88 ? 4.415 -3.037 -15.888 1.00 95.06 88 GLN A O 1
ATOM 702 N N . GLN A 1 89 ? 2.569 -2.281 -14.851 1.00 94.56 89 GLN A N 1
ATOM 703 C CA . GLN A 1 89 ? 2.121 -1.458 -15.970 1.00 94.56 89 GLN A CA 1
ATOM 704 C C . GLN A 1 89 ? 3.145 -0.376 -16.319 1.00 94.56 89 GLN A C 1
ATOM 706 O O . GLN A 1 89 ? 3.520 -0.237 -17.482 1.00 94.56 89 GLN A O 1
ATOM 711 N N . ARG A 1 90 ? 3.668 0.344 -15.319 1.00 92.56 90 ARG A N 1
ATOM 712 C CA . ARG A 1 90 ? 4.719 1.351 -15.532 1.00 92.56 90 ARG A CA 1
ATOM 713 C C . ARG A 1 90 ? 5.971 0.746 -16.173 1.00 92.56 90 ARG A C 1
ATOM 715 O O . ARG A 1 90 ? 6.537 1.357 -17.072 1.00 92.56 90 ARG A O 1
ATOM 722 N N . ARG A 1 91 ? 6.389 -0.448 -15.740 1.00 91.62 91 ARG A N 1
ATOM 723 C CA . ARG A 1 91 ? 7.550 -1.142 -16.322 1.00 91.62 91 ARG A CA 1
ATOM 724 C C . ARG A 1 91 ? 7.328 -1.543 -17.778 1.00 91.62 91 ARG A C 1
ATOM 726 O O . ARG A 1 91 ? 8.244 -1.400 -18.577 1.00 91.62 91 ARG A O 1
ATOM 733 N N . ARG A 1 92 ? 6.130 -2.023 -18.124 1.00 91.06 92 ARG A N 1
ATOM 734 C CA . ARG A 1 92 ? 5.780 -2.374 -19.511 1.00 91.06 92 ARG A CA 1
ATOM 735 C C . ARG A 1 92 ? 5.812 -1.156 -20.428 1.00 91.06 92 ARG A C 1
ATOM 737 O O . ARG A 1 92 ? 6.348 -1.253 -21.523 1.00 91.06 92 ARG A O 1
ATOM 744 N N . LEU A 1 93 ? 5.269 -0.027 -19.972 1.00 90.31 93 LEU A N 1
ATOM 745 C CA . LEU A 1 93 ? 5.282 1.222 -20.737 1.00 90.31 93 LEU A CA 1
ATOM 746 C C . LEU A 1 93 ? 6.714 1.720 -20.963 1.00 90.31 93 LEU A C 1
ATOM 748 O O . LEU A 1 93 ? 7.084 1.966 -22.103 1.00 90.31 93 LEU A O 1
ATOM 752 N N . ALA A 1 94 ? 7.541 1.749 -19.912 1.00 87.75 94 ALA A N 1
ATOM 753 C CA . ALA A 1 94 ? 8.947 2.135 -20.035 1.00 87.75 94 ALA A CA 1
ATOM 754 C C . ALA A 1 94 ? 9.716 1.243 -21.031 1.00 87.75 94 ALA A C 1
ATOM 756 O O . ALA A 1 94 ? 10.429 1.756 -21.885 1.00 87.75 94 ALA A O 1
ATOM 757 N N . ALA A 1 95 ? 9.511 -0.077 -20.982 1.00 83.50 95 ALA A N 1
ATOM 758 C CA . ALA A 1 95 ? 10.144 -1.007 -21.921 1.00 83.50 95 ALA A CA 1
ATOM 759 C C . ALA A 1 95 ? 9.644 -0.841 -23.373 1.00 83.50 95 ALA A C 1
ATOM 761 O O . ALA A 1 95 ? 10.413 -1.008 -24.318 1.00 83.50 95 ALA A O 1
ATOM 762 N N . GLY A 1 96 ? 8.361 -0.517 -23.569 1.00 75.25 96 GLY A N 1
ATOM 763 C CA . GLY A 1 96 ? 7.795 -0.244 -24.895 1.00 75.25 96 GLY A CA 1
ATOM 764 C C . GLY A 1 96 ? 8.284 1.076 -25.500 1.00 75.25 96 GLY A C 1
ATOM 765 O O . GLY A 1 96 ? 8.465 1.166 -26.714 1.00 75.25 96 GLY A O 1
ATOM 766 N N . ASP A 1 97 ? 8.546 2.080 -24.661 1.00 65.69 97 ASP A N 1
ATOM 767 C CA . ASP A 1 97 ? 9.123 3.360 -25.081 1.00 65.69 97 ASP A CA 1
ATOM 768 C C . ASP A 1 97 ? 10.604 3.212 -25.477 1.00 65.69 97 ASP A C 1
ATOM 770 O O . ASP A 1 97 ? 11.034 3.789 -26.477 1.00 65.69 97 ASP A O 1
ATOM 774 N N . GLU A 1 98 ? 11.368 2.370 -24.770 1.00 61.38 98 GLU A N 1
ATOM 775 C CA . GLU A 1 98 ? 12.760 2.037 -25.115 1.00 61.38 98 GLU A CA 1
ATOM 776 C C . GLU A 1 98 ? 12.880 1.348 -26.488 1.00 61.38 98 GLU A C 1
ATOM 778 O O . GLU A 1 98 ? 13.828 1.602 -27.230 1.00 61.38 98 GLU A O 1
ATOM 783 N N . GLN A 1 99 ? 11.913 0.511 -26.877 1.00 58.62 99 GLN A N 1
ATOM 784 C CA . GLN A 1 99 ? 11.909 -0.147 -28.193 1.00 58.62 99 GLN A CA 1
ATOM 785 C C . GLN A 1 99 ? 11.595 0.814 -29.348 1.00 58.62 99 GLN A C 1
ATOM 787 O O . GLN A 1 99 ? 12.091 0.606 -30.451 1.00 58.62 99 GLN A O 1
ATOM 792 N N . LYS A 1 100 ? 10.815 1.877 -29.111 1.00 60.81 100 LYS A N 1
ATOM 793 C CA . LYS A 1 100 ? 10.515 2.905 -30.124 1.00 60.81 100 LYS A CA 1
ATOM 794 C C . LYS A 1 100 ? 11.630 3.932 -30.317 1.00 60.81 100 LYS A C 1
ATOM 796 O O . LYS A 1 100 ? 11.677 4.553 -31.367 1.00 60.81 100 LYS A O 1
ATOM 801 N N . GLN A 1 101 ? 12.483 4.152 -29.317 1.00 58.47 101 GLN A N 1
ATOM 802 C CA . GLN A 1 101 ? 13.618 5.082 -29.426 1.00 58.47 101 GLN A CA 1
ATOM 803 C C . GLN A 1 101 ? 14.856 4.446 -30.077 1.00 58.47 101 GLN A C 1
ATOM 805 O O . GLN A 1 101 ? 15.736 5.168 -30.534 1.00 58.47 101 GLN A O 1
ATOM 810 N N . ASN A 1 102 ? 14.917 3.111 -30.119 1.00 57.31 102 ASN A N 1
ATOM 811 C CA . ASN A 1 102 ? 16.028 2.339 -30.684 1.00 57.31 102 ASN A CA 1
ATOM 812 C C . ASN A 1 102 ? 15.710 1.707 -32.057 1.00 57.31 102 ASN A C 1
ATOM 814 O O . ASN A 1 102 ? 16.509 0.907 -32.546 1.00 57.31 102 ASN A O 1
ATOM 818 N N . ALA A 1 103 ? 14.554 2.026 -32.648 1.00 51.22 103 ALA A N 1
ATOM 819 C CA . ALA A 1 103 ? 14.107 1.583 -33.971 1.00 51.22 103 ALA A CA 1
ATOM 820 C C . ALA A 1 103 ? 13.977 2.787 -34.909 1.00 51.22 103 ALA A C 1
ATOM 822 O O . ALA A 1 103 ? 14.302 2.626 -36.106 1.00 51.22 103 ALA A O 1
#

Organism: Arundo donax (NCBI:txid35708)

Secondary structure (DSSP, 8-state):
-IIIIISTT-----GGGGGG-PPPPPPEE-S--HHHHHHHHHHTTT--HHHHHHHHHHHHHHHHHSSS-EE-HHHHHHHHHHHHHHHHHHHHHHHHHHHHH--

Sequence (103 aa):
MDKYIVKAGDKHEKSWLRLFRHKPQKIEVKGVTEDLIREAAAKTQGFSGREIAKLMASVQAAVYGSKDCELTPGLFREVVDYKVAEHQQRRRLAAGDEQKQNA

Foldseek 3Di:
DCVVQVCVPVDDDDPPVVVPDDDQDRAAEPPCDPVLVVVLVVLCPPDDPVLVVVLSVQLQVQLSVDPPSYHDSVSNVVSSVVSSVVVVVVVVVVVVVVVVVVD

Radius of gyration: 17.73 Å; chains: 1; bounding box: 32×41×56 Å